Protein AF-A0A2W7VHC2-F1 (afdb_monomer)

Mean predicted aligned error: 8.99 Å

Solvent-accessible surface area (backbone atoms only — not comparable to full-atom values): 6408 Å² total; per-residue (Å²): 135,90,81,89,70,54,77,65,53,50,53,52,42,52,54,55,59,66,70,54,54,74,91,74,41,50,100,91,38,76,52,69,68,59,55,49,50,46,49,47,50,51,63,74,63,55,82,75,92,69,56,68,68,57,51,53,52,52,46,53,52,53,49,59,63,43,47,60,56,43,49,55,24,51,77,70,74,40,76,64,54,66,72,53,58,55,50,50,52,53,46,51,51,55,50,50,53,54,54,53,59,53,65,75,75,110

pLDDT: mean 87.5, std 8.38, range [49.41, 94.88]

Structure (mmCIF, N/CA/C/O backbone):
data_AF-A0A2W7VHC2-F1
#
_entry.id   AF-A0A2W7VHC2-F1
#
loop_
_atom_site.group_PDB
_atom_site.id
_atom_site.type_symbol
_atom_site.label_atom_id
_atom_site.label_alt_id
_atom_site.label_comp_id
_atom_site.label_asym_id
_atom_site.label_entity_id
_atom_site.label_seq_id
_atom_site.pdbx_PDB_ins_code
_atom_site.Cartn_x
_atom_site.Cartn_y
_atom_site.Cartn_z
_atom_site.occupancy
_atom_site.B_iso_or_equiv
_atom_site.auth_seq_id
_atom_site.auth_comp_id
_atom_site.auth_asym_id
_atom_site.auth_atom_id
_atom_site.pdbx_PDB_model_num
ATOM 1 N N . MET A 1 1 ? -3.937 -15.113 24.504 1.00 70.62 1 MET A N 1
ATOM 2 C CA . MET A 1 1 ? -3.414 -14.561 23.239 1.00 70.62 1 MET A CA 1
ATOM 3 C C . MET A 1 1 ? -3.057 -13.120 23.534 1.00 70.62 1 MET A C 1
ATOM 5 O O . MET A 1 1 ? -3.963 -12.373 23.872 1.00 70.62 1 MET A O 1
ATOM 9 N N . ASP A 1 2 ? -1.775 -12.762 23.508 1.00 73.44 2 ASP A N 1
ATOM 10 C CA . ASP A 1 2 ? -1.348 -11.374 23.714 1.00 73.44 2 ASP A CA 1
ATOM 11 C C . ASP A 1 2 ? -1.452 -10.610 22.396 1.00 73.44 2 ASP A C 1
ATOM 13 O O . ASP A 1 2 ? -0.840 -10.988 21.395 1.00 73.44 2 ASP A O 1
ATOM 17 N N . ILE A 1 3 ? -2.269 -9.558 22.384 1.00 77.69 3 ILE A N 1
ATOM 18 C CA . ILE A 1 3 ? -2.445 -8.675 21.232 1.00 77.69 3 ILE A CA 1
ATOM 19 C C . ILE A 1 3 ? -1.685 -7.386 21.541 1.00 77.69 3 ILE A C 1
ATOM 21 O O . ILE A 1 3 ? -2.122 -6.581 22.359 1.00 77.69 3 ILE A O 1
ATOM 25 N N . SER A 1 4 ? -0.532 -7.191 20.903 1.00 84.50 4 SER A N 1
ATOM 26 C CA . SER A 1 4 ? 0.233 -5.949 21.034 1.00 84.50 4 SER A CA 1
ATOM 27 C C . SER A 1 4 ? -0.268 -4.917 20.028 1.00 84.50 4 SER A C 1
ATOM 29 O O . SER A 1 4 ? -0.057 -5.072 18.824 1.00 84.50 4 SER A O 1
ATOM 31 N N . LEU A 1 5 ? -0.911 -3.866 20.531 1.00 87.19 5 LEU A N 1
ATOM 32 C CA . LEU A 1 5 ? -1.317 -2.687 19.770 1.00 87.19 5 LEU A CA 1
ATOM 33 C C . LEU A 1 5 ? -0.522 -1.477 20.264 1.00 87.19 5 LEU A C 1
ATOM 35 O O . LEU A 1 5 ? -0.261 -1.338 21.457 1.00 87.19 5 LEU A O 1
ATOM 39 N N . SER A 1 6 ? -0.135 -0.600 19.347 1.00 89.56 6 SER A N 1
ATOM 40 C CA . SER A 1 6 ? 0.372 0.729 19.675 1.00 89.56 6 SER A CA 1
ATOM 41 C C . SER A 1 6 ? -0.763 1.656 20.099 1.00 89.56 6 SER A C 1
ATOM 43 O O . SER A 1 6 ? -1.926 1.461 19.754 1.00 89.56 6 SER A O 1
ATOM 45 N N . ASP A 1 7 ? -0.403 2.729 20.789 1.00 90.81 7 ASP A N 1
ATOM 46 C CA . ASP A 1 7 ? -1.312 3.780 21.238 1.00 90.81 7 ASP A CA 1
ATOM 47 C C . ASP A 1 7 ? -2.229 4.332 20.133 1.00 90.81 7 ASP A C 1
ATOM 49 O O . ASP A 1 7 ? -3.411 4.595 20.355 1.00 90.81 7 ASP A O 1
ATOM 53 N N . HIS A 1 8 ? -1.690 4.501 18.923 1.00 90.00 8 HIS A N 1
ATOM 54 C CA . HIS A 1 8 ? -2.471 4.946 17.773 1.00 90.00 8 HIS A CA 1
ATOM 55 C C . HIS A 1 8 ? -3.481 3.881 17.334 1.00 90.00 8 HIS A C 1
ATOM 57 O O . HIS A 1 8 ? -4.649 4.201 17.147 1.00 90.00 8 HIS A O 1
ATOM 63 N N . GLU A 1 9 ? -3.057 2.618 17.245 1.00 90.94 9 GLU A N 1
ATOM 64 C CA . GLU A 1 9 ? -3.931 1.501 16.871 1.00 90.94 9 GLU A CA 1
ATOM 65 C C . GLU A 1 9 ? -5.062 1.311 17.887 1.00 90.94 9 GLU A C 1
ATOM 67 O O . GLU A 1 9 ? -6.201 1.090 17.491 1.00 90.94 9 GLU A O 1
ATOM 72 N N . ILE A 1 10 ? -4.786 1.484 19.183 1.00 93.00 10 ILE A N 1
ATOM 73 C CA . ILE A 1 10 ? -5.814 1.457 20.232 1.00 93.00 10 ILE A CA 1
ATOM 74 C C . ILE A 1 10 ? -6.850 2.559 19.990 1.00 93.00 10 ILE A C 1
ATOM 76 O O . ILE A 1 10 ? -8.048 2.284 19.995 1.00 93.00 10 ILE A O 1
ATOM 80 N N . ARG A 1 11 ? -6.410 3.796 19.725 1.00 93.62 11 ARG A N 1
ATOM 81 C CA . ARG A 1 11 ? -7.323 4.910 19.418 1.00 93.62 11 ARG A CA 1
ATOM 82 C C . ARG A 1 11 ? -8.162 4.637 18.170 1.00 93.62 11 ARG A C 1
ATOM 84 O O . ARG A 1 11 ? -9.357 4.913 18.178 1.00 93.62 11 ARG A O 1
ATOM 91 N N . THR A 1 12 ? -7.569 4.057 17.128 1.00 92.94 12 THR A N 1
ATOM 92 C CA . THR A 1 12 ? -8.291 3.685 15.904 1.00 92.94 12 THR A CA 1
ATOM 93 C C . THR A 1 12 ? -9.316 2.580 16.153 1.00 92.94 12 THR A C 1
ATOM 95 O O . THR A 1 12 ? -10.436 2.683 15.660 1.00 92.94 12 THR A O 1
ATOM 98 N N . VAL A 1 13 ? -8.968 1.545 16.927 1.00 93.06 13 VAL A N 1
ATOM 99 C CA . VAL A 1 13 ? -9.905 0.475 17.307 1.00 93.06 13 VAL A CA 1
ATOM 100 C C . VAL A 1 13 ? -11.079 1.056 18.090 1.00 93.06 13 VAL A C 1
ATOM 102 O O . VAL A 1 13 ? -12.223 0.773 17.752 1.00 93.06 13 VAL A O 1
ATOM 105 N N . LEU A 1 14 ? -10.819 1.904 19.090 1.00 93.69 14 LEU A N 1
ATOM 106 C CA . LEU A 1 14 ? -11.875 2.526 19.893 1.00 93.69 14 LEU A CA 1
ATOM 107 C C . LEU A 1 14 ? -12.805 3.402 19.046 1.00 93.69 14 LEU A C 1
ATOM 109 O O . LEU A 1 14 ? -14.019 3.262 19.153 1.00 93.69 14 LEU A O 1
ATOM 113 N N . ALA A 1 15 ? -12.255 4.229 18.154 1.00 93.38 15 ALA A N 1
ATOM 114 C CA . ALA A 1 15 ? -13.057 5.042 17.241 1.00 93.38 15 ALA A CA 1
ATOM 115 C C . ALA A 1 15 ? -13.934 4.180 16.312 1.00 93.38 15 ALA A C 1
ATOM 117 O O . ALA A 1 15 ? -15.101 4.484 16.096 1.00 93.38 15 ALA A O 1
ATOM 118 N N . ARG A 1 16 ? -13.397 3.065 15.794 1.00 90.75 16 ARG A N 1
ATOM 119 C CA . ARG A 1 16 ? -14.148 2.117 14.950 1.00 90.75 16 ARG A CA 1
ATOM 120 C C . ARG A 1 16 ? -15.243 1.375 15.715 1.00 90.75 16 ARG A C 1
ATOM 122 O O . ARG A 1 16 ? -16.256 1.044 15.119 1.00 90.75 16 ARG A O 1
ATOM 129 N N . LEU A 1 17 ? -15.041 1.099 17.003 1.00 91.31 17 LEU A N 1
ATOM 130 C CA . LEU A 1 17 ? -16.062 0.496 17.865 1.00 91.31 17 LEU A CA 1
ATOM 131 C C . LEU A 1 17 ? -17.198 1.481 18.170 1.00 91.31 17 LEU A C 1
ATOM 133 O O . LEU A 1 17 ? -18.353 1.071 18.266 1.00 91.31 17 LEU A O 1
ATOM 137 N N . GLU A 1 18 ? -16.884 2.769 18.317 1.00 90.25 18 GLU A N 1
ATOM 138 C CA . GLU A 1 18 ? -17.882 3.821 18.527 1.00 90.25 18 GLU A CA 1
ATOM 139 C C . GLU A 1 18 ? -18.779 4.015 17.297 1.00 90.25 18 GLU A C 1
ATOM 141 O O . GLU A 1 18 ? -19.992 4.134 17.452 1.00 90.25 18 GLU A O 1
ATOM 146 N N . ASP A 1 19 ? -18.198 3.930 16.098 1.00 92.31 19 ASP A N 1
ATOM 147 C CA . ASP A 1 19 ? -18.883 4.071 14.804 1.00 92.31 19 ASP A CA 1
ATOM 148 C C . ASP A 1 19 ? -19.808 2.885 14.448 1.00 92.31 19 ASP A C 1
ATOM 150 O O . ASP A 1 19 ? -20.532 2.928 13.455 1.00 92.31 19 ASP A O 1
ATOM 154 N N . ILE A 1 20 ? -19.817 1.808 15.251 1.00 89.06 20 ILE A N 1
ATOM 155 C CA . ILE A 1 20 ? -20.735 0.677 15.043 1.00 89.06 20 ILE A CA 1
ATOM 156 C C . ILE A 1 20 ? -22.172 1.142 15.307 1.00 89.06 20 ILE A C 1
ATOM 158 O O . ILE A 1 20 ? -22.478 1.551 16.440 1.00 89.06 20 ILE A O 1
ATOM 162 N N . PRO A 1 21 ? -23.068 1.009 14.313 1.00 84.69 21 PRO A N 1
ATOM 163 C CA . PRO A 1 21 ? -24.426 1.501 14.428 1.00 84.69 21 PRO A CA 1
ATOM 164 C C . PRO A 1 21 ? -25.237 0.636 15.402 1.00 84.69 21 PRO A C 1
ATOM 166 O O . PRO A 1 21 ? -24.942 -0.542 15.623 1.00 84.69 21 PRO A O 1
ATOM 169 N N . GLU A 1 22 ? -26.246 1.235 16.034 1.00 83.19 22 GLU A N 1
ATOM 170 C CA . GLU A 1 22 ? -27.000 0.594 17.119 1.00 83.19 22 GLU A CA 1
ATOM 171 C C . GLU A 1 22 ? -27.723 -0.689 16.682 1.00 83.19 22 GLU A C 1
ATOM 173 O O . GLU A 1 22 ? -27.869 -1.596 17.494 1.00 83.19 22 GLU A O 1
ATOM 178 N N . ASP A 1 23 ? -28.092 -0.824 15.404 1.00 82.44 23 ASP A N 1
ATOM 179 C CA . ASP A 1 23 ? -28.701 -2.041 14.848 1.00 82.44 23 ASP A CA 1
ATOM 180 C C . ASP A 1 23 ? -27.753 -3.252 14.827 1.00 82.44 23 ASP A C 1
ATOM 182 O O . ASP A 1 23 ? -28.212 -4.394 14.809 1.00 82.44 23 ASP A O 1
ATOM 186 N N . GLN A 1 24 ? -26.438 -3.016 14.868 1.00 76.06 24 GLN A N 1
ATOM 187 C CA . GLN A 1 24 ? -25.409 -4.060 14.934 1.00 76.06 24 GLN A CA 1
ATOM 188 C C . GLN A 1 24 ? -24.949 -4.351 16.369 1.00 76.06 24 GLN A C 1
ATOM 190 O O . GLN A 1 24 ? -24.150 -5.269 16.591 1.00 76.06 24 GLN A O 1
ATOM 195 N N . ARG A 1 25 ? -25.432 -3.589 17.360 1.00 82.06 25 ARG A N 1
ATOM 196 C CA . ARG A 1 25 ? -25.130 -3.821 18.775 1.00 82.06 25 ARG A CA 1
ATOM 197 C C . ARG A 1 25 ? -26.076 -4.887 19.324 1.00 82.06 25 ARG A C 1
ATOM 199 O O . ARG A 1 25 ? -27.291 -4.812 19.175 1.00 82.06 25 ARG A O 1
ATOM 206 N N . ILE A 1 26 ? -25.507 -5.902 19.965 1.00 83.25 26 ILE A N 1
ATOM 207 C CA . ILE A 1 26 ? -26.280 -6.886 20.723 1.00 83.25 26 ILE A CA 1
ATOM 208 C C . ILE A 1 26 ? -26.761 -6.257 22.035 1.00 83.25 26 ILE A C 1
ATOM 210 O O . ILE A 1 26 ? -26.254 -5.225 22.470 1.00 83.25 26 ILE A O 1
ATOM 214 N N . GLU A 1 27 ? -27.691 -6.916 22.722 1.00 76.00 27 GLU A N 1
ATOM 215 C CA . GLU A 1 27 ? -28.243 -6.455 24.009 1.00 76.00 27 GLU A CA 1
ATOM 216 C C . GLU A 1 27 ? -27.157 -6.198 25.081 1.00 76.00 27 GLU A C 1
ATOM 218 O O . GLU A 1 27 ? -27.312 -5.342 25.946 1.00 76.00 27 GLU A O 1
ATOM 223 N N . SER A 1 28 ? -26.013 -6.888 24.976 1.00 75.88 28 SER A N 1
ATOM 224 C CA . SER A 1 28 ? -24.830 -6.719 25.836 1.00 75.88 28 SER A CA 1
ATOM 225 C C . SER A 1 28 ? -23.770 -5.735 25.291 1.00 75.88 28 SER A C 1
ATOM 227 O O . SER A 1 28 ? -22.681 -5.646 25.861 1.00 75.88 28 SER A O 1
ATOM 229 N N . GLY A 1 29 ? -24.032 -5.019 24.193 1.00 84.00 29 GLY A N 1
ATOM 230 C CA . GLY A 1 29 ? -23.088 -4.104 23.541 1.00 84.00 29 GLY A CA 1
ATOM 231 C C . GLY A 1 29 ? -22.500 -4.652 22.236 1.00 84.00 29 GLY A C 1
ATOM 232 O O . GLY A 1 29 ? -23.225 -5.124 21.369 1.00 84.00 29 GLY A O 1
ATOM 233 N N . ILE A 1 30 ? -21.183 -4.551 22.044 1.00 86.50 30 ILE A N 1
ATOM 234 C CA . ILE A 1 30 ? -20.514 -5.008 20.813 1.00 86.50 30 ILE A CA 1
ATOM 235 C C . ILE A 1 30 ? -20.093 -6.472 20.976 1.00 86.50 30 ILE A C 1
ATOM 237 O O . ILE A 1 30 ? -19.509 -6.850 21.991 1.00 86.50 30 ILE A O 1
ATOM 241 N N . SER A 1 31 ? -20.365 -7.301 19.965 1.00 88.44 31 SER A N 1
ATOM 242 C CA . SER A 1 31 ? -19.922 -8.699 19.954 1.00 88.44 31 SER A CA 1
ATOM 243 C C . SER A 1 31 ? -18.392 -8.803 19.946 1.00 88.44 31 SER A C 1
ATOM 245 O O . SER A 1 31 ? -17.710 -8.083 19.214 1.00 88.44 31 SER A O 1
ATOM 247 N N . SER A 1 32 ? -17.840 -9.757 20.700 1.00 86.56 32 SER A N 1
ATOM 248 C CA . SER A 1 32 ? -16.395 -10.023 20.732 1.00 86.56 32 SER A CA 1
ATOM 249 C C . SER A 1 32 ? -15.829 -10.404 19.360 1.00 86.56 32 SER A C 1
ATOM 251 O O . SER A 1 32 ? -14.687 -10.064 19.063 1.00 86.56 32 SER A O 1
ATOM 253 N N . GLY A 1 33 ? -16.627 -11.053 18.503 1.00 89.69 33 GLY A N 1
ATOM 254 C CA . GLY A 1 33 ? -16.234 -11.372 17.127 1.00 89.69 33 GLY A CA 1
ATOM 255 C C . GLY A 1 33 ? -16.008 -10.118 16.280 1.00 89.69 33 GLY A C 1
ATOM 256 O O . GLY A 1 33 ? -14.978 -10.003 15.624 1.00 89.69 33 GLY A O 1
ATOM 257 N N . VAL A 1 34 ? -16.920 -9.147 16.378 1.00 90.12 34 VAL A N 1
ATOM 258 C CA . VAL A 1 34 ? -16.825 -7.857 15.672 1.00 90.12 34 VAL A CA 1
ATOM 259 C C . VAL A 1 34 ? -15.645 -7.042 16.197 1.00 90.12 34 VAL A C 1
ATOM 261 O O . VAL A 1 34 ? -14.860 -6.501 15.422 1.00 90.12 34 VAL A O 1
ATOM 264 N N . ALA A 1 35 ? -15.453 -7.011 17.519 1.00 90.69 35 ALA A N 1
ATOM 265 C CA . ALA A 1 35 ? -14.292 -6.351 18.110 1.00 90.69 35 ALA A CA 1
ATOM 266 C C . ALA A 1 35 ? -12.971 -6.977 17.630 1.00 90.69 35 ALA A C 1
ATOM 268 O O . ALA A 1 35 ? -12.029 -6.258 17.298 1.00 90.69 35 ALA A O 1
ATOM 269 N N . MET A 1 36 ? -12.908 -8.309 17.538 1.00 92.06 36 MET A N 1
ATOM 270 C CA . MET A 1 36 ? -11.725 -9.012 17.044 1.00 92.06 36 MET A CA 1
ATOM 271 C C . MET A 1 36 ? -11.466 -8.741 15.555 1.00 92.06 36 MET A C 1
ATOM 273 O O . MET A 1 36 ? -10.314 -8.582 15.152 1.00 92.06 36 MET A O 1
ATOM 277 N N . GLU A 1 37 ? -12.516 -8.646 14.740 1.00 92.81 37 GLU A N 1
ATOM 278 C CA . GLU A 1 37 ? -12.412 -8.273 13.327 1.00 92.81 37 GLU A CA 1
ATOM 279 C C . GLU A 1 37 ? -11.843 -6.861 13.157 1.00 92.81 37 GLU A C 1
ATOM 281 O O . GLU A 1 37 ? -10.914 -6.663 12.376 1.00 92.81 37 GLU A O 1
ATOM 286 N N . ILE A 1 38 ? -12.318 -5.895 13.948 1.00 93.06 38 ILE A N 1
ATOM 287 C CA . ILE A 1 38 ? -11.799 -4.522 13.934 1.00 93.06 38 ILE A CA 1
ATOM 288 C C . ILE A 1 38 ? -10.326 -4.491 14.343 1.00 93.06 38 ILE A C 1
ATOM 290 O O . ILE A 1 38 ? -9.518 -3.836 13.686 1.00 93.06 38 ILE A O 1
ATOM 294 N N . ILE A 1 39 ? -9.954 -5.220 15.397 1.00 92.62 39 ILE A N 1
ATOM 295 C CA . ILE A 1 39 ? -8.561 -5.321 15.848 1.00 92.62 39 ILE A CA 1
ATOM 296 C C . ILE A 1 39 ? -7.673 -5.894 14.738 1.00 92.62 39 IL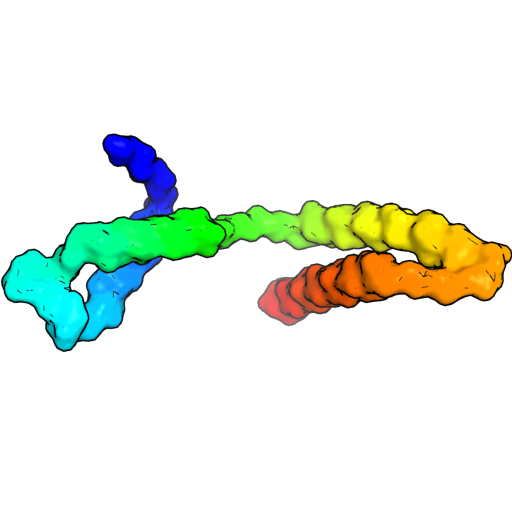E A C 1
ATOM 298 O O . ILE A 1 39 ? -6.606 -5.341 14.461 1.00 92.62 39 ILE A O 1
ATOM 302 N N . ASN A 1 40 ? -8.114 -6.963 14.071 1.00 92.06 40 ASN A N 1
ATOM 303 C CA . ASN A 1 40 ? -7.382 -7.543 12.948 1.00 92.06 40 ASN A CA 1
ATOM 304 C C . ASN A 1 40 ? -7.289 -6.562 11.778 1.00 92.06 40 ASN A C 1
ATOM 306 O O . ASN A 1 40 ? -6.200 -6.366 11.252 1.00 92.06 40 ASN A O 1
ATOM 310 N N . ASN A 1 41 ? -8.377 -5.871 11.435 1.00 92.00 41 ASN A N 1
ATOM 311 C CA . ASN A 1 41 ? -8.386 -4.882 10.363 1.00 92.00 41 ASN A CA 1
ATOM 312 C C . ASN A 1 41 ? -7.401 -3.738 10.635 1.00 92.00 41 ASN A C 1
ATOM 314 O O . ASN A 1 41 ? -6.633 -3.374 9.747 1.00 92.00 41 ASN A O 1
ATOM 318 N N . VAL A 1 42 ? -7.379 -3.192 11.853 1.00 91.19 42 VAL A N 1
ATOM 319 C CA . VAL A 1 42 ? -6.436 -2.129 12.236 1.00 91.19 42 VAL A CA 1
ATOM 320 C C . VAL A 1 42 ? -4.996 -2.637 12.192 1.00 91.19 42 VAL A C 1
ATOM 322 O O . VAL A 1 42 ? -4.113 -1.937 11.699 1.00 91.19 42 VAL A O 1
ATOM 325 N N . ARG A 1 43 ? -4.760 -3.873 12.642 1.00 88.56 43 ARG A N 1
ATOM 326 C CA . ARG A 1 43 ? -3.437 -4.503 12.615 1.00 88.56 43 ARG A CA 1
ATOM 327 C C . ARG A 1 43 ? -2.945 -4.784 11.192 1.00 88.56 43 ARG A C 1
ATOM 329 O O . ARG A 1 43 ? -1.767 -4.595 10.907 1.00 88.56 43 ARG A O 1
ATOM 336 N N . GLU A 1 44 ? -3.821 -5.248 10.308 1.00 88.81 44 GLU A N 1
ATOM 337 C CA . GLU A 1 44 ? -3.511 -5.536 8.902 1.00 88.81 44 GLU A CA 1
ATOM 338 C C . GLU A 1 44 ? -3.310 -4.255 8.088 1.00 88.81 44 GLU A C 1
ATOM 340 O O . GLU A 1 44 ? -2.443 -4.207 7.219 1.00 88.81 44 GLU A O 1
ATOM 345 N N . ASN A 1 45 ? -4.056 -3.195 8.407 1.00 88.56 45 ASN A N 1
ATOM 346 C CA . ASN A 1 45 ? -3.955 -1.884 7.761 1.00 88.56 45 ASN A CA 1
ATOM 347 C C . ASN A 1 45 ? -3.025 -0.928 8.513 1.00 88.56 45 ASN A C 1
ATOM 349 O O . ASN A 1 45 ? -3.163 0.295 8.415 1.00 88.56 45 ASN A O 1
ATOM 353 N N . ARG A 1 46 ? -2.073 -1.476 9.275 1.00 85.69 46 ARG A N 1
ATOM 354 C CA . ARG A 1 46 ? -1.113 -0.684 10.030 1.00 85.69 46 ARG A CA 1
ATOM 355 C C . ARG A 1 46 ? -0.354 0.238 9.084 1.00 85.69 46 ARG A C 1
ATOM 357 O O . ARG A 1 46 ? 0.388 -0.212 8.210 1.00 85.69 46 ARG A O 1
ATOM 364 N N . GLN A 1 47 ? -0.535 1.539 9.279 1.00 76.44 47 GLN A N 1
ATOM 365 C CA . GLN A 1 47 ? 0.169 2.531 8.484 1.00 76.44 47 GLN A CA 1
ATOM 366 C C . GLN A 1 47 ? 1.655 2.496 8.832 1.00 76.44 47 GLN A C 1
ATOM 368 O O . GLN A 1 47 ? 2.043 2.528 10.001 1.00 76.44 47 GLN A O 1
ATOM 373 N N . VAL A 1 48 ? 2.488 2.431 7.798 1.00 79.38 48 VAL A N 1
ATOM 374 C CA . VAL A 1 48 ? 3.938 2.527 7.926 1.00 79.38 48 VAL A CA 1
ATOM 375 C C . VAL A 1 48 ? 4.355 3.855 7.324 1.00 79.38 48 VAL A C 1
ATOM 377 O O . VAL A 1 48 ? 4.237 4.063 6.117 1.00 79.38 48 VAL A O 1
ATOM 380 N N . THR A 1 49 ? 4.852 4.757 8.165 1.00 80.81 49 THR A N 1
ATOM 381 C CA . THR A 1 49 ? 5.443 6.006 7.692 1.00 80.81 49 THR A CA 1
ATOM 382 C C . THR A 1 49 ? 6.784 5.695 7.044 1.00 80.81 49 THR A C 1
ATOM 384 O O . THR A 1 49 ? 7.702 5.198 7.696 1.00 80.81 49 THR A O 1
ATOM 387 N N . VAL A 1 50 ? 6.899 5.990 5.753 1.00 82.44 50 VAL A N 1
ATOM 388 C CA . VAL A 1 50 ? 8.142 5.836 4.997 1.00 82.44 50 VAL A CA 1
ATOM 389 C C . VAL A 1 50 ? 8.714 7.228 4.733 1.00 82.44 50 VAL A C 1
ATOM 391 O O . VAL A 1 50 ? 8.023 8.045 4.123 1.00 82.44 50 VAL A O 1
ATOM 394 N N . PRO A 1 51 ? 9.957 7.525 5.156 1.00 88.81 51 PRO A N 1
ATOM 395 C CA . PRO A 1 51 ? 10.612 8.779 4.806 1.00 88.81 51 PRO A CA 1
ATOM 396 C C . PRO A 1 51 ? 10.671 8.974 3.287 1.00 88.81 51 PRO A C 1
ATOM 398 O O . PRO A 1 51 ? 10.978 8.035 2.549 1.00 88.81 51 PRO A O 1
ATOM 401 N N . ALA A 1 52 ? 10.425 10.199 2.820 1.00 88.88 52 ALA A N 1
ATOM 402 C CA . ALA A 1 52 ? 10.392 10.526 1.393 1.00 88.88 52 ALA A CA 1
ATOM 403 C C . ALA A 1 52 ? 11.697 10.146 0.668 1.00 88.88 52 ALA A C 1
ATOM 405 O O . ALA A 1 52 ? 11.659 9.581 -0.424 1.00 88.88 52 ALA A O 1
ATOM 406 N N . GLU A 1 53 ? 12.849 10.377 1.304 1.00 90.50 53 GLU A N 1
ATOM 407 C CA . GLU A 1 53 ? 14.171 10.015 0.775 1.00 90.50 53 GLU A CA 1
ATOM 408 C C . GLU A 1 53 ? 14.343 8.497 0.628 1.00 90.50 53 GLU A C 1
ATOM 410 O O . GLU A 1 53 ? 14.866 8.015 -0.379 1.00 90.50 53 GLU A O 1
ATOM 415 N N . LEU A 1 54 ? 13.845 7.728 1.603 1.00 91.81 54 LEU A N 1
ATOM 416 C CA . LEU A 1 54 ? 13.876 6.269 1.547 1.00 91.81 54 LEU A CA 1
ATOM 417 C C . LEU A 1 54 ? 12.984 5.756 0.413 1.00 91.81 54 LEU A C 1
ATOM 419 O O . LEU A 1 54 ? 13.413 4.910 -0.370 1.00 91.81 54 LEU A O 1
ATOM 423 N N . LEU A 1 55 ? 11.769 6.298 0.284 1.00 91.31 55 LEU A N 1
ATOM 424 C CA . LEU A 1 55 ? 10.862 5.946 -0.807 1.00 91.31 55 LEU A CA 1
ATOM 425 C C . LEU A 1 55 ? 11.473 6.287 -2.176 1.00 91.31 55 LEU A C 1
ATOM 427 O O . LEU A 1 55 ? 11.413 5.466 -3.090 1.00 91.31 55 LEU A O 1
ATOM 431 N N . ALA A 1 56 ? 12.108 7.453 -2.314 1.00 92.56 56 ALA A N 1
ATOM 432 C CA . ALA A 1 56 ? 12.798 7.857 -3.538 1.00 92.56 56 ALA A CA 1
ATOM 433 C C . ALA A 1 56 ? 13.931 6.886 -3.911 1.00 92.56 56 ALA A C 1
ATOM 435 O O . ALA A 1 56 ? 14.020 6.454 -5.063 1.00 92.56 56 ALA A O 1
ATOM 436 N N . SER A 1 57 ? 14.749 6.489 -2.932 1.00 94.88 57 SER A N 1
ATOM 437 C CA . SER A 1 57 ? 15.834 5.518 -3.117 1.00 94.88 57 SER A CA 1
ATOM 438 C C . SER A 1 57 ? 15.316 4.133 -3.531 1.00 94.88 57 SER A C 1
ATOM 440 O O . SER A 1 57 ? 15.840 3.507 -4.460 1.00 94.88 57 SER A O 1
ATOM 442 N N . LEU A 1 58 ? 14.226 3.670 -2.909 1.00 93.25 58 LEU A N 1
ATOM 443 C CA . LEU A 1 58 ? 13.572 2.408 -3.265 1.00 93.25 58 LEU A CA 1
ATOM 444 C C . LEU A 1 58 ? 12.997 2.437 -4.685 1.00 93.25 58 LEU A C 1
ATOM 446 O O . LEU A 1 58 ? 13.203 1.488 -5.443 1.00 93.25 58 LEU A O 1
ATOM 450 N N . ILE A 1 59 ? 12.327 3.529 -5.067 1.00 94.19 59 ILE A N 1
ATOM 451 C CA . ILE A 1 59 ? 11.812 3.739 -6.427 1.00 94.19 59 ILE A CA 1
ATOM 452 C C . ILE A 1 59 ? 12.960 3.671 -7.432 1.00 94.19 59 ILE A C 1
ATOM 454 O O . ILE A 1 59 ? 12.877 2.922 -8.404 1.00 94.19 59 ILE A O 1
ATOM 458 N N . GLN A 1 60 ? 14.050 4.399 -7.183 1.00 94.25 60 GLN A N 1
ATOM 459 C CA . GLN A 1 60 ? 15.192 4.422 -8.091 1.00 94.25 60 GLN A CA 1
ATOM 460 C C . GLN A 1 60 ? 15.822 3.031 -8.233 1.00 94.25 60 GLN A C 1
ATOM 462 O O . GLN A 1 60 ? 16.080 2.583 -9.348 1.00 94.25 60 GLN A O 1
ATOM 467 N N . THR A 1 61 ? 15.997 2.307 -7.127 1.00 94.75 61 THR A N 1
ATOM 468 C CA . THR A 1 61 ? 16.539 0.939 -7.135 1.00 94.75 61 THR A CA 1
ATOM 469 C C . THR A 1 61 ? 15.640 -0.026 -7.914 1.00 94.75 61 THR A C 1
ATOM 471 O O . THR A 1 61 ? 16.135 -0.849 -8.691 1.00 94.75 61 THR A O 1
ATOM 474 N N . ALA A 1 62 ? 14.318 0.087 -7.754 1.00 93.88 62 ALA A N 1
ATOM 475 C CA . ALA A 1 62 ? 13.353 -0.730 -8.481 1.00 93.88 62 ALA A CA 1
ATOM 476 C C . ALA A 1 62 ? 13.423 -0.486 -9.998 1.00 93.88 62 ALA A C 1
ATOM 478 O O . ALA A 1 62 ? 13.400 -1.445 -10.768 1.00 93.88 62 ALA A O 1
ATOM 479 N N . GLU A 1 63 ? 13.582 0.764 -10.434 1.00 93.56 63 GLU A N 1
ATOM 480 C CA . GLU A 1 63 ? 13.749 1.100 -11.855 1.00 93.56 63 GLU A CA 1
ATOM 481 C C . GLU A 1 63 ? 15.026 0.528 -12.448 1.00 93.56 63 GLU A C 1
ATOM 483 O O . GLU A 1 63 ? 14.970 -0.117 -13.493 1.00 93.56 63 GLU A O 1
ATOM 488 N N . GLN A 1 64 ? 16.160 0.681 -11.755 1.00 92.06 64 GLN A N 1
ATOM 489 C CA . GLN A 1 64 ? 17.428 0.101 -12.208 1.00 92.06 64 GLN A CA 1
ATOM 490 C C . GLN A 1 64 ? 17.313 -1.417 -12.399 1.00 92.06 64 GLN A C 1
ATOM 492 O O . GLN A 1 64 ? 17.842 -1.988 -13.356 1.00 92.06 64 GLN A O 1
ATOM 497 N N . ALA A 1 65 ? 16.606 -2.094 -11.490 1.00 92.31 65 ALA A N 1
ATOM 498 C CA . ALA A 1 65 ? 16.388 -3.532 -11.574 1.00 92.31 65 ALA A CA 1
ATOM 499 C C . ALA A 1 65 ? 15.474 -3.932 -12.74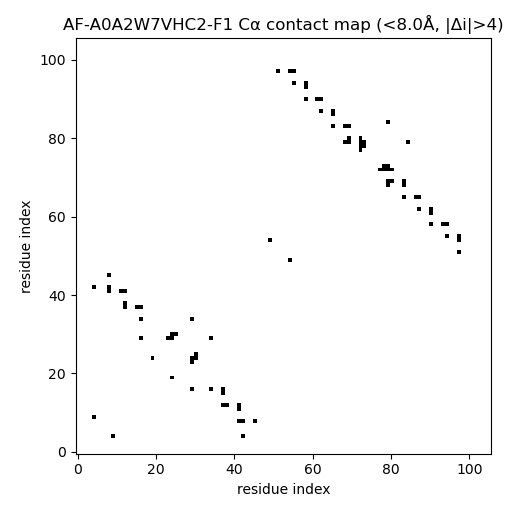9 1.00 92.31 65 ALA A C 1
ATOM 501 O O . ALA A 1 65 ? 15.627 -5.031 -13.297 1.00 92.31 65 ALA A O 1
ATOM 502 N N . LEU A 1 66 ? 14.532 -3.066 -13.137 1.00 93.06 66 LEU A N 1
ATOM 503 C CA . LEU A 1 66 ? 13.648 -3.278 -14.283 1.00 93.06 66 LEU A CA 1
ATOM 504 C C . LEU A 1 66 ? 14.359 -3.004 -15.613 1.00 93.06 66 LEU A C 1
ATOM 506 O O . LEU A 1 66 ? 14.212 -3.812 -16.532 1.00 93.06 66 LEU A O 1
ATOM 510 N N . TRP A 1 67 ? 15.197 -1.965 -15.699 1.00 91.56 67 TRP A N 1
ATOM 511 C CA . TRP A 1 67 ? 15.938 -1.619 -16.918 1.00 91.56 67 TRP A CA 1
ATOM 512 C C . TRP A 1 67 ? 16.787 -2.769 -17.445 1.00 91.56 67 TRP A C 1
ATOM 514 O O . TRP A 1 67 ? 16.767 -3.035 -18.640 1.00 91.56 67 TRP A O 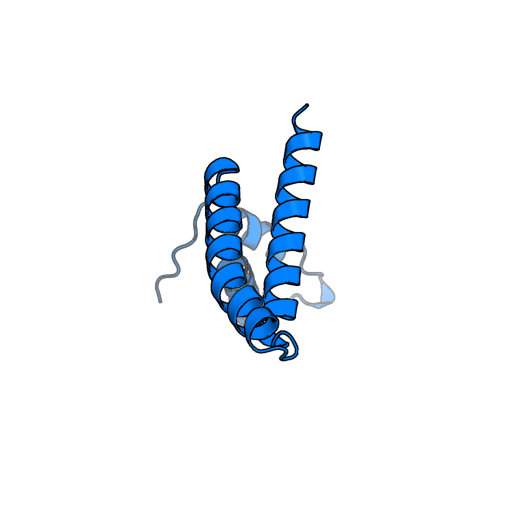1
ATOM 524 N N . LYS A 1 68 ? 17.447 -3.539 -16.568 1.00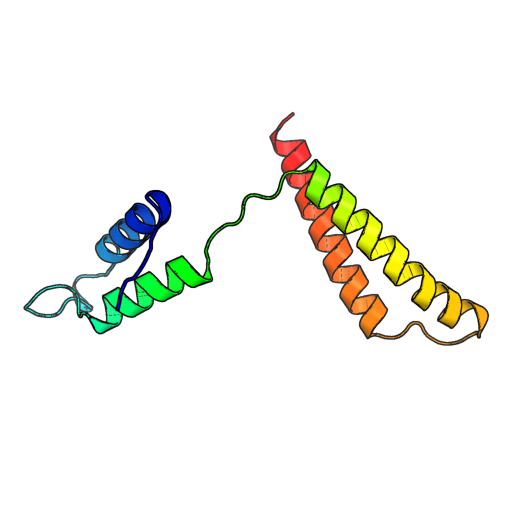 87.38 68 LYS A N 1
ATOM 525 C CA . LYS A 1 68 ? 18.227 -4.717 -16.994 1.00 87.38 68 LYS A CA 1
ATOM 526 C C . LYS A 1 68 ? 17.394 -5.733 -17.780 1.00 87.38 68 LYS A C 1
ATOM 528 O O . LYS A 1 68 ? 17.898 -6.347 -18.714 1.00 87.38 68 LYS A O 1
ATOM 533 N N . ARG A 1 69 ? 16.130 -5.932 -17.395 1.00 86.12 69 ARG A N 1
ATOM 534 C CA . ARG A 1 69 ? 15.218 -6.868 -18.073 1.00 86.12 69 ARG A CA 1
ATOM 535 C C . ARG A 1 69 ? 14.611 -6.258 -19.327 1.00 86.12 69 ARG A C 1
ATOM 537 O O . ARG A 1 69 ? 14.455 -6.955 -20.323 1.00 86.12 69 ARG A O 1
ATOM 544 N N . GLU A 1 70 ? 14.267 -4.978 -19.270 1.00 89.38 70 GLU A N 1
ATOM 545 C CA . GLU A 1 70 ? 13.702 -4.259 -20.406 1.00 89.38 70 GLU A CA 1
ATOM 546 C C . GLU A 1 70 ? 14.712 -4.113 -21.550 1.00 89.38 70 GLU A C 1
ATOM 548 O O . GLU A 1 70 ? 14.383 -4.425 -22.692 1.00 89.38 70 GLU A O 1
ATOM 553 N N . TRP A 1 71 ? 15.946 -3.704 -21.250 1.00 91.06 71 TRP A N 1
ATOM 554 C CA . TRP A 1 71 ? 17.021 -3.602 -22.236 1.00 91.06 71 TRP A CA 1
ATOM 555 C C . TRP A 1 71 ? 17.367 -4.962 -22.826 1.00 91.06 71 TRP A C 1
ATOM 557 O O . TRP A 1 71 ? 17.413 -5.079 -24.040 1.00 91.06 71 TRP A O 1
ATOM 567 N N . ALA A 1 72 ? 17.471 -6.016 -22.008 1.00 90.75 72 ALA A N 1
ATOM 568 C CA . ALA A 1 72 ? 17.702 -7.363 -22.525 1.00 90.75 72 ALA A CA 1
ATOM 569 C C . ALA A 1 72 ? 16.613 -7.811 -23.516 1.00 90.75 72 ALA A C 1
ATOM 571 O O . ALA A 1 72 ? 16.929 -8.412 -24.537 1.00 90.75 72 ALA A O 1
ATOM 572 N N . ALA A 1 73 ? 15.335 -7.517 -23.255 1.00 89.12 73 ALA A N 1
ATOM 573 C CA . ALA A 1 73 ? 14.268 -7.836 -24.205 1.00 89.12 73 ALA A CA 1
ATOM 574 C C . ALA A 1 73 ? 14.419 -7.035 -25.510 1.00 89.12 73 ALA A C 1
ATOM 576 O O . ALA A 1 73 ? 14.372 -7.613 -26.594 1.00 89.12 73 ALA A O 1
ATOM 577 N N . ARG A 1 74 ? 14.670 -5.725 -25.401 1.00 88.69 74 ARG A N 1
ATOM 578 C CA . ARG A 1 74 ? 14.808 -4.823 -26.553 1.00 88.69 74 ARG A CA 1
ATOM 579 C C . ARG A 1 74 ? 16.035 -5.132 -27.413 1.00 88.69 74 ARG A C 1
ATOM 581 O O . ARG A 1 74 ? 15.903 -5.161 -28.632 1.00 88.69 74 ARG A O 1
ATOM 588 N N . ASP A 1 75 ? 17.178 -5.429 -26.802 1.00 93.44 75 ASP A N 1
ATOM 589 C CA . ASP A 1 75 ? 18.421 -5.784 -27.501 1.00 93.44 75 ASP A CA 1
ATOM 590 C C . ASP A 1 75 ? 18.270 -7.080 -28.308 1.00 93.44 75 ASP A C 1
ATOM 592 O O . ASP A 1 75 ? 18.833 -7.214 -29.390 1.00 93.44 75 ASP A O 1
ATOM 596 N N . ASN A 1 76 ? 17.458 -8.022 -27.818 1.00 89.50 76 ASN A N 1
ATOM 597 C CA . ASN A 1 76 ? 17.137 -9.262 -28.528 1.00 89.50 76 ASN A CA 1
ATOM 598 C C . ASN A 1 76 ? 15.975 -9.106 -29.532 1.00 89.50 76 ASN A C 1
ATOM 600 O O . ASN A 1 76 ? 15.528 -10.098 -30.105 1.00 89.50 76 ASN A O 1
ATOM 604 N N . GLY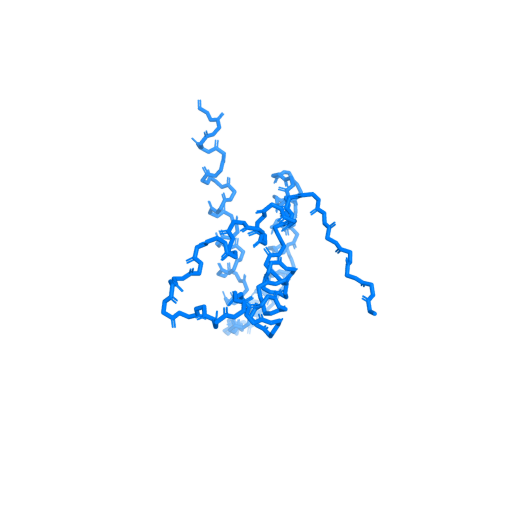 A 1 77 ? 15.451 -7.889 -29.735 1.00 91.12 77 GLY A N 1
ATOM 605 C CA . GLY A 1 77 ? 14.301 -7.632 -30.610 1.00 91.12 77 GLY A CA 1
ATOM 606 C C . GLY A 1 77 ? 12.990 -8.259 -30.119 1.00 91.12 77 GLY A C 1
ATOM 607 O O . GLY A 1 77 ? 12.067 -8.462 -30.906 1.00 91.12 77 GLY A O 1
ATOM 608 N N . LEU A 1 78 ? 12.904 -8.594 -28.830 1.00 90.88 78 LEU A N 1
ATOM 609 C CA . LEU A 1 78 ? 11.750 -9.234 -28.208 1.00 90.88 78 LEU A CA 1
ATOM 610 C C . LEU A 1 78 ? 10.830 -8.200 -27.555 1.00 90.88 78 LEU A C 1
ATOM 612 O O . LEU A 1 78 ? 11.250 -7.129 -27.113 1.00 90.88 78 LEU A O 1
ATOM 616 N N . ALA A 1 79 ? 9.551 -8.556 -27.437 1.00 90.38 79 ALA A N 1
ATOM 617 C CA . ALA A 1 79 ? 8.602 -7.764 -26.670 1.00 90.38 79 ALA A CA 1
ATOM 618 C C . ALA A 1 79 ? 8.997 -7.731 -25.184 1.00 90.38 79 ALA A C 1
ATOM 620 O O . ALA A 1 79 ? 9.404 -8.743 -24.605 1.00 90.38 79 ALA A O 1
ATOM 621 N N . VAL A 1 80 ? 8.847 -6.563 -24.556 1.00 90.88 80 VAL A N 1
ATOM 622 C CA . VAL A 1 80 ? 9.084 -6.406 -23.118 1.00 90.88 80 VAL A CA 1
ATOM 623 C C . VAL A 1 80 ? 8.085 -7.286 -22.350 1.00 90.88 80 VAL A C 1
ATOM 625 O O . VAL A 1 80 ? 6.883 -7.190 -22.605 1.00 90.88 80 VAL A O 1
ATOM 628 N N . PRO A 1 81 ? 8.537 -8.128 -21.402 1.00 92.12 81 PRO A N 1
ATOM 629 C CA . PRO A 1 81 ? 7.639 -9.002 -20.656 1.00 92.12 81 PRO A CA 1
ATOM 630 C C . PRO A 1 81 ? 6.577 -8.224 -19.872 1.00 92.12 81 PRO A C 1
ATOM 632 O O . PRO A 1 81 ? 6.890 -7.240 -19.201 1.00 92.12 81 PRO A O 1
ATOM 635 N N . GLU A 1 82 ? 5.338 -8.721 -19.844 1.00 92.44 82 GLU A N 1
ATOM 636 C CA . GLU A 1 82 ? 4.237 -8.065 -19.118 1.00 92.44 82 GLU A CA 1
ATOM 637 C C . GLU A 1 82 ? 4.536 -7.837 -17.629 1.00 92.44 82 GLU A C 1
ATOM 639 O O . GLU A 1 82 ? 4.094 -6.850 -17.041 1.00 92.44 82 GLU A O 1
ATOM 644 N N . CYS A 1 83 ? 5.311 -8.728 -17.001 1.00 90.12 83 CYS A N 1
ATOM 645 C CA . CYS A 1 83 ? 5.704 -8.581 -15.601 1.00 90.12 83 CYS A CA 1
ATOM 646 C C . CYS A 1 83 ? 6.579 -7.338 -15.360 1.00 90.12 83 CYS A C 1
ATOM 648 O O . CYS A 1 83 ? 6.526 -6.766 -14.269 1.00 90.12 83 CYS A O 1
ATOM 650 N N . VAL A 1 84 ? 7.346 -6.902 -16.367 1.00 91.69 84 VAL A N 1
ATOM 651 C CA . VAL A 1 84 ? 8.146 -5.671 -16.337 1.00 91.69 84 VAL A CA 1
ATOM 652 C C . VAL A 1 84 ? 7.220 -4.470 -16.485 1.00 91.69 84 VAL A C 1
ATOM 654 O O . VAL A 1 84 ? 7.256 -3.587 -15.634 1.00 91.69 84 VAL A O 1
ATOM 657 N N . THR A 1 85 ? 6.314 -4.485 -17.464 1.00 91.25 85 THR A N 1
ATOM 658 C CA . THR A 1 85 ? 5.329 -3.411 -17.681 1.00 91.25 85 THR A CA 1
ATOM 659 C C . THR A 1 85 ? 4.441 -3.185 -16.455 1.00 91.25 85 THR A C 1
ATOM 661 O O . THR A 1 85 ? 4.256 -2.053 -16.011 1.00 91.25 85 THR A O 1
ATOM 664 N N . ARG A 1 86 ? 3.939 -4.263 -15.838 1.0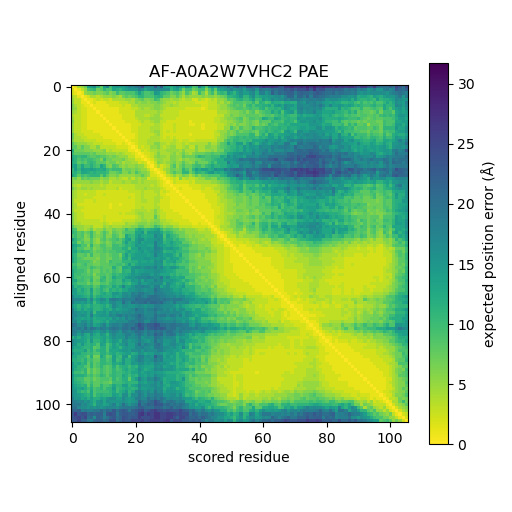0 94.00 86 ARG A N 1
ATOM 665 C CA . ARG A 1 86 ? 3.106 -4.185 -14.629 1.00 94.00 86 ARG A CA 1
ATOM 666 C C . ARG A 1 86 ? 3.879 -3.609 -13.443 1.00 94.00 86 ARG A C 1
ATOM 668 O O . ARG A 1 86 ? 3.358 -2.765 -12.721 1.00 94.00 86 ARG A O 1
ATOM 675 N N . ARG A 1 87 ? 5.130 -4.035 -13.242 1.00 94.00 87 ARG A N 1
ATOM 676 C CA . ARG A 1 87 ? 5.988 -3.497 -12.173 1.00 94.00 87 ARG A CA 1
ATOM 677 C C . ARG A 1 87 ? 6.372 -2.043 -12.427 1.00 94.00 87 ARG A C 1
ATOM 679 O O . ARG A 1 87 ? 6.375 -1.262 -11.483 1.00 94.00 87 ARG A O 1
ATOM 686 N N . GLN A 1 88 ? 6.607 -1.662 -13.680 1.00 93.12 88 GLN A N 1
ATOM 687 C CA . GLN A 1 88 ? 6.854 -0.272 -14.050 1.00 93.12 88 GLN A CA 1
ATOM 688 C C . GLN A 1 88 ? 5.646 0.619 -13.727 1.00 93.12 88 GLN A C 1
ATOM 690 O O . GLN A 1 88 ? 5.825 1.726 -13.229 1.00 93.12 88 GLN A O 1
ATOM 695 N N . ALA A 1 89 ? 4.416 0.131 -13.924 1.00 94.44 89 ALA A N 1
ATOM 696 C CA . ALA A 1 89 ? 3.210 0.864 -13.535 1.00 94.44 89 ALA A CA 1
ATOM 697 C C . ALA A 1 89 ? 3.138 1.119 -12.016 1.00 94.44 89 ALA A C 1
ATOM 699 O O . ALA A 1 89 ? 2.838 2.236 -11.597 1.00 94.44 89 ALA A O 1
ATOM 700 N N . VAL A 1 90 ? 3.487 0.124 -11.193 1.00 94.44 90 VAL A N 1
ATOM 701 C CA . VAL A 1 90 ? 3.550 0.273 -9.724 1.00 94.44 90 VAL A CA 1
ATOM 702 C C . VAL A 1 90 ? 4.614 1.295 -9.315 1.00 94.44 90 VAL A C 1
ATOM 704 O O . VAL A 1 90 ? 4.368 2.155 -8.472 1.00 94.44 90 VAL A O 1
ATOM 707 N N . VAL A 1 91 ? 5.786 1.250 -9.946 1.00 94.25 91 VAL A N 1
ATOM 708 C CA . VAL A 1 91 ? 6.863 2.220 -9.707 1.00 94.25 91 VAL A CA 1
ATOM 709 C C . VAL A 1 91 ? 6.430 3.640 -10.093 1.00 94.25 91 VAL A C 1
ATOM 711 O O . VAL A 1 91 ? 6.677 4.590 -9.348 1.00 94.25 91 VAL A O 1
ATOM 714 N N . ASN A 1 92 ? 5.714 3.791 -11.209 1.00 93.00 92 ASN A N 1
ATOM 715 C CA . ASN A 1 92 ? 5.164 5.077 -11.634 1.00 93.00 92 ASN A CA 1
ATOM 716 C C . ASN A 1 92 ? 4.131 5.617 -10.633 1.00 93.00 92 ASN A C 1
ATOM 718 O O . ASN A 1 92 ? 4.131 6.813 -10.343 1.00 93.00 92 ASN A O 1
ATOM 722 N N . GLN A 1 93 ? 3.294 4.747 -10.062 1.00 92.50 93 GLN A N 1
ATOM 723 C CA . GLN A 1 93 ? 2.348 5.125 -9.014 1.00 92.50 93 GLN A CA 1
ATOM 724 C C . GLN A 1 93 ? 3.073 5.597 -7.746 1.00 92.50 93 GLN A C 1
ATOM 726 O O . GLN A 1 93 ? 2.757 6.665 -7.224 1.00 92.50 93 GLN A O 1
ATOM 731 N N . ALA A 1 94 ? 4.094 4.863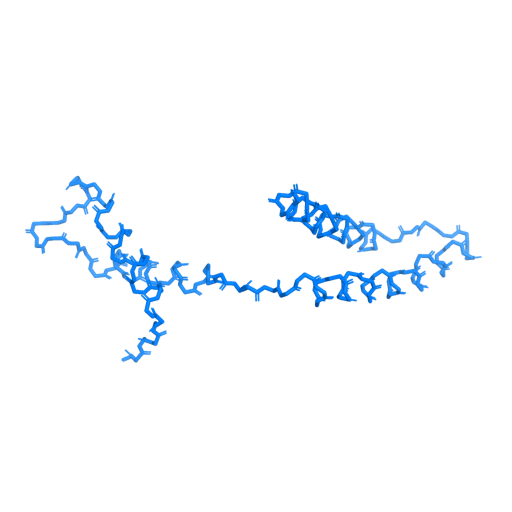 -7.294 1.00 91.75 94 ALA A N 1
ATOM 732 C CA . ALA A 1 94 ? 4.904 5.256 -6.140 1.00 91.75 94 ALA A CA 1
ATOM 733 C C . ALA A 1 94 ? 5.598 6.614 -6.357 1.00 91.75 94 ALA A C 1
ATOM 735 O O . ALA A 1 94 ? 5.644 7.453 -5.457 1.00 91.75 94 ALA A O 1
ATOM 736 N N . ARG A 1 95 ? 6.072 6.884 -7.578 1.00 92.75 95 ARG A N 1
ATOM 737 C CA . ARG A 1 95 ? 6.641 8.187 -7.942 1.00 92.75 95 ARG A CA 1
ATOM 738 C C . ARG A 1 95 ? 5.608 9.314 -7.931 1.00 92.75 95 ARG A C 1
ATOM 740 O O . ARG A 1 95 ? 5.944 10.426 -7.528 1.00 92.75 95 ARG A O 1
ATOM 747 N N . ALA A 1 96 ? 4.380 9.057 -8.375 1.00 91.38 96 ALA A N 1
ATOM 748 C CA . ALA A 1 96 ? 3.303 10.042 -8.3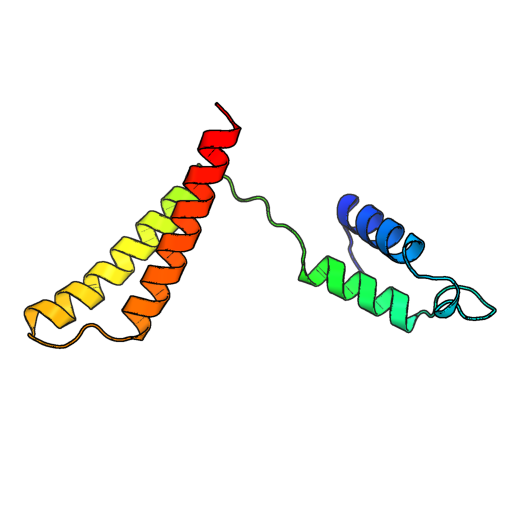08 1.00 91.38 96 ALA A CA 1
ATOM 749 C C . ALA A 1 96 ? 2.958 10.392 -6.852 1.00 91.38 96 ALA A C 1
ATOM 751 O O . ALA A 1 96 ? 2.821 11.570 -6.530 1.00 91.38 96 ALA A O 1
ATOM 752 N N . LEU A 1 97 ? 2.913 9.391 -5.963 1.00 87.25 97 LEU A N 1
ATOM 753 C CA . LEU A 1 97 ? 2.703 9.607 -4.529 1.00 87.25 97 LEU A CA 1
ATOM 754 C C . LEU A 1 97 ? 3.782 10.512 -3.928 1.00 87.25 97 LEU A C 1
ATOM 756 O O . LEU A 1 97 ? 3.447 11.468 -3.233 1.00 87.25 97 LEU A O 1
ATOM 760 N N . LEU A 1 98 ? 5.057 10.260 -4.243 1.00 87.38 98 LEU A N 1
ATOM 761 C CA . LEU A 1 98 ? 6.158 11.101 -3.774 1.00 87.38 98 LEU A CA 1
ATOM 762 C C . LEU A 1 98 ? 5.988 12.559 -4.236 1.00 87.38 98 LEU A C 1
ATOM 764 O O . LEU A 1 98 ? 6.075 13.468 -3.420 1.00 87.38 98 LEU A O 1
ATOM 768 N N . LYS A 1 99 ? 5.673 12.783 -5.521 1.00 85.06 99 LYS A N 1
ATOM 769 C CA . LYS A 1 99 ? 5.473 14.135 -6.076 1.00 85.06 99 LYS A CA 1
ATOM 770 C C . LYS A 1 99 ? 4.305 14.885 -5.438 1.00 85.06 99 LYS A C 1
ATOM 772 O O . LYS A 1 99 ? 4.427 16.082 -5.200 1.00 85.06 99 LYS A O 1
ATOM 777 N N . ASN A 1 100 ? 3.190 14.204 -5.180 1.00 82.31 100 ASN A N 1
ATOM 778 C CA . ASN A 1 100 ? 2.018 14.825 -4.563 1.00 82.31 100 ASN A CA 1
ATOM 779 C C . ASN A 1 100 ? 2.328 15.279 -3.130 1.00 82.31 100 ASN A C 1
ATOM 781 O O . ASN A 1 100 ? 2.068 16.429 -2.798 1.00 82.31 100 ASN A O 1
ATOM 785 N N . ASN A 1 101 ? 3.005 14.430 -2.350 1.00 72.12 101 ASN A N 1
ATOM 786 C CA . ASN A 1 101 ? 3.410 14.753 -0.980 1.00 72.12 101 ASN A CA 1
ATOM 787 C C . ASN A 1 101 ? 4.462 15.874 -0.910 1.00 72.12 101 ASN A C 1
ATOM 789 O O . ASN A 1 101 ? 4.475 16.636 0.052 1.00 72.12 101 ASN A O 1
ATOM 793 N N . THR A 1 102 ? 5.353 15.999 -1.905 1.00 64.75 102 THR A N 1
ATOM 794 C CA . THR A 1 102 ? 6.288 17.138 -1.975 1.00 64.75 102 THR A CA 1
ATOM 795 C C . THR A 1 102 ? 5.544 18.452 -2.212 1.00 64.75 102 THR A C 1
ATOM 797 O O . THR A 1 102 ? 5.856 19.446 -1.576 1.00 64.75 102 THR A O 1
ATOM 800 N N . ARG A 1 103 ? 4.523 18.447 -3.078 1.00 62.44 103 ARG A N 1
ATOM 801 C CA . ARG A 1 103 ? 3.755 19.645 -3.454 1.00 62.44 103 ARG A CA 1
ATOM 802 C C . ARG A 1 103 ? 2.797 20.147 -2.371 1.00 62.44 103 ARG A C 1
ATOM 804 O O . ARG A 1 103 ? 2.357 21.283 -2.458 1.00 62.44 103 ARG A O 1
ATOM 811 N N . GLU A 1 104 ? 2.425 19.294 -1.418 1.00 59.94 104 GLU A N 1
ATOM 812 C CA . GLU A 1 104 ? 1.617 19.660 -0.244 1.00 59.94 104 GLU A CA 1
ATOM 813 C C . GLU A 1 104 ? 2.459 20.257 0.901 1.00 59.94 104 GLU A C 1
ATOM 815 O O . GLU A 1 104 ? 1.888 20.806 1.838 1.00 59.94 104 GLU A O 1
ATOM 820 N N . ASN A 1 105 ? 3.794 20.152 0.837 1.00 56.94 105 ASN A N 1
ATOM 821 C CA . ASN A 1 105 ? 4.723 20.672 1.851 1.00 56.94 105 ASN A CA 1
ATOM 822 C C . ASN A 1 105 ? 5.459 21.967 1.430 1.00 56.94 105 ASN A C 1
ATOM 824 O O . ASN A 1 105 ? 6.295 22.440 2.200 1.00 56.94 105 ASN A O 1
ATOM 828 N N . ASP A 1 106 ? 5.164 22.515 0.244 1.00 49.41 106 ASP A N 1
ATOM 829 C CA . ASP A 1 106 ? 5.587 23.849 -0.237 1.00 49.41 106 ASP A CA 1
ATOM 830 C C . ASP A 1 106 ? 4.460 24.876 -0.024 1.00 49.41 106 ASP A C 1
ATOM 832 O O . ASP A 1 106 ? 4.759 26.013 0.410 1.00 49.41 106 ASP A O 1
#

Secondary structure (DSSP, 8-state):
------HHHHHHHHHHHHTS-GGG-BTTBS-HHHHHHHHHHHHHT------HHHHHHHHHHHHHHHHHHHHHHHHTTPPPPHHHHHHHHHHHHHHHHHHHHHHT--

Foldseek 3Di:
DDQDDDPVLVVQLVVVLVPDDPVCADPVGHDPVVSVVSSVVSVVPPDDDDPLVRLVVVLVVLVVVLCVQQVVCVVVVHDRDVVSVVSVVVSVVSVVVSVVVVVVVD

Nearest PDB structures (foldseek):
  4wfc-assembly2_D  TM=4.879E-01  e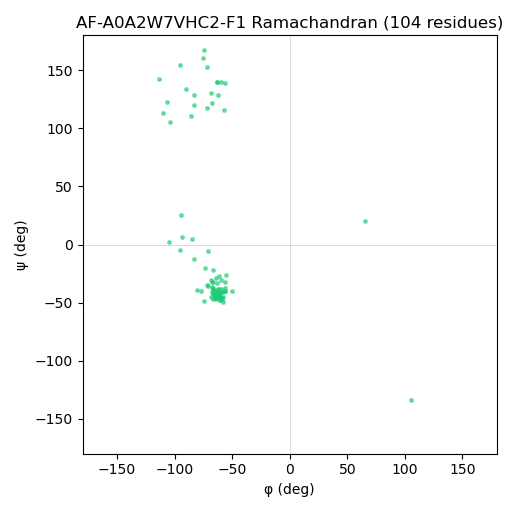=9.901E+00  Saccharomyces cerevisiae

Radius of gyration: 21.87 Å; Cα contacts (8 Å, |Δi|>4): 45; chains: 1; bounding box: 47×38×56 Å

InterPro domains:
  IPR009811 Protein of unknown function DUF1380 [PF07128] (1-98)

Sequence (106 aa):
MDISLSDHEIRTVLARLEDIPEDQRIESGISSGVAMEIINNVRENRQVTVPAELLASLIQTAEQALWKREWAARDNGLAVPECVTRRQAVVNQARALLKNNTREND

Organism: Escherichia coli (NCBI:txid562)